Protein AF-A0AAV1LL80-F1 (afdb_monomer_lite)

Sequence (103 aa):
MIWAQIKGYAALKNTSPPFTANKMLSLLQEACDSVTSANWEIVVLRTKNLIFADWDRDIHIDALIDNQIIINIGDSTDDDEGDDDDADHEISISASDDEYVPS

Radius of gyration: 28.98 Å; chains: 1; bounding box: 56×55×66 Å

Secondary structure (DSSP, 8-state):
-HHHHHHHHHHHH--SS---HHHHHHHHHHHHHT--HHHHHHHHHHHHHHHHHHHHHHHHHHHHHHHS-----------------------------------

Structure (mmCIF, N/CA/C/O backbone):
data_AF-A0AAV1LL80-F1
#
_entry.id   AF-A0AAV1LL80-F1
#
loop_
_atom_site.group_PDB
_atom_site.id
_atom_site.type_symbol
_atom_site.label_atom_id
_atom_site.label_alt_id
_atom_site.label_comp_id
_atom_site.label_asym_id
_atom_site.label_entity_id
_atom_site.label_seq_id
_atom_site.pdbx_PDB_ins_code
_atom_site.Cartn_x
_atom_site.Cartn_y
_atom_site.Cartn_z
_atom_site.occupancy
_atom_site.B_iso_or_equiv
_atom_site.auth_seq_id
_atom_site.auth_comp_id
_atom_site.auth_asym_id
_atom_site.auth_atom_id
_atom_site.pdbx_PDB_model_num
ATOM 1 N N . MET A 1 1 ? 0.458 2.048 -0.103 1.00 88.56 1 MET A N 1
ATOM 2 C CA . MET A 1 1 ? 1.115 1.895 1.212 1.00 88.56 1 MET A CA 1
ATOM 3 C C . MET A 1 1 ? 0.075 1.524 2.247 1.00 88.56 1 MET A C 1
ATOM 5 O O . MET A 1 1 ? -0.994 2.125 2.231 1.00 88.56 1 MET A O 1
ATOM 9 N N . ILE A 1 2 ? 0.379 0.574 3.131 1.00 95.31 2 ILE A N 1
ATOM 10 C CA . ILE A 1 2 ? -0.557 0.111 4.170 1.00 95.31 2 ILE A CA 1
ATOM 11 C C . ILE A 1 2 ? -0.908 1.230 5.154 1.00 95.31 2 ILE A C 1
ATOM 13 O O . ILE A 1 2 ? -2.078 1.455 5.440 1.00 95.31 2 ILE A O 1
ATOM 17 N N . TRP A 1 3 ? 0.074 2.035 5.566 1.00 94.50 3 TRP A N 1
ATOM 18 C CA . TRP A 1 3 ? -0.172 3.160 6.472 1.00 94.50 3 TRP A CA 1
ATOM 19 C C . TRP A 1 3 ? -1.172 4.192 5.924 1.00 94.50 3 TRP A C 1
ATOM 21 O O . TRP A 1 3 ? -1.958 4.764 6.672 1.00 94.50 3 TRP A O 1
ATOM 31 N N . ALA A 1 4 ? -1.190 4.416 4.606 1.00 93.75 4 ALA A N 1
ATOM 32 C CA . ALA A 1 4 ? -2.174 5.302 3.986 1.00 93.75 4 ALA A CA 1
ATOM 33 C C . ALA A 1 4 ? -3.600 4.732 4.079 1.00 93.75 4 ALA A C 1
ATOM 35 O O . ALA A 1 4 ? -4.540 5.489 4.300 1.00 93.75 4 ALA A O 1
ATOM 36 N N . GLN A 1 5 ? -3.752 3.408 3.961 1.00 94.06 5 GLN A N 1
ATOM 37 C CA . GLN A 1 5 ? -5.040 2.728 4.120 1.00 94.06 5 GLN A CA 1
ATOM 38 C C . GLN A 1 5 ? -5.527 2.8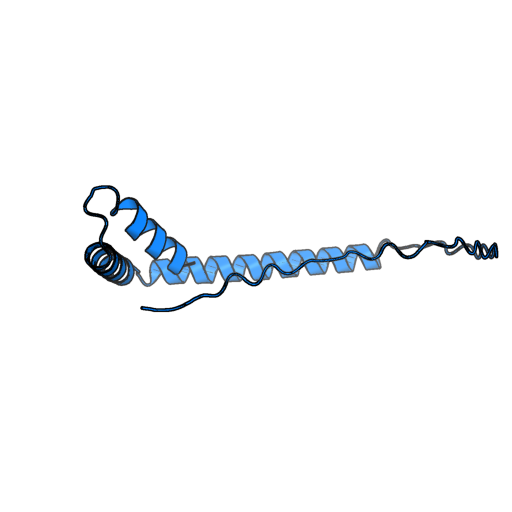23 5.571 1.00 94.06 5 GLN A C 1
ATOM 40 O O . GLN A 1 5 ? -6.665 3.223 5.801 1.00 94.06 5 GLN A O 1
ATOM 45 N N . ILE A 1 6 ? -4.639 2.561 6.536 1.00 95.88 6 ILE A N 1
ATOM 46 C CA . ILE A 1 6 ? -4.927 2.658 7.976 1.00 95.88 6 ILE A CA 1
ATOM 47 C C . ILE A 1 6 ? -5.392 4.072 8.348 1.00 95.88 6 ILE A C 1
ATOM 49 O O . ILE A 1 6 ? -6.451 4.250 8.950 1.00 95.88 6 ILE A O 1
ATOM 53 N N . LYS A 1 7 ? -4.643 5.099 7.928 1.00 94.31 7 LYS A N 1
ATOM 54 C CA . LYS A 1 7 ? -5.023 6.498 8.173 1.00 94.31 7 LYS A CA 1
ATOM 55 C C . LYS A 1 7 ? -6.340 6.870 7.496 1.00 94.31 7 LYS A C 1
ATOM 57 O O . LYS A 1 7 ? -7.151 7.561 8.104 1.00 94.31 7 LYS A O 1
ATOM 62 N N . GLY A 1 8 ? -6.557 6.416 6.260 1.00 94.56 8 GLY A N 1
ATOM 63 C CA . GLY A 1 8 ? -7.799 6.659 5.526 1.00 94.56 8 GLY A CA 1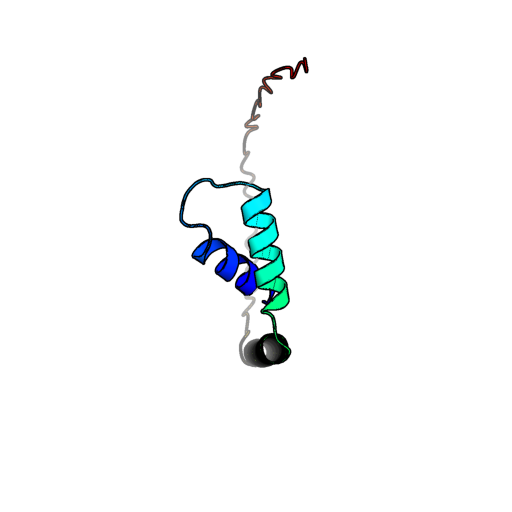
ATOM 64 C C . GLY A 1 8 ? -9.016 6.063 6.235 1.00 94.56 8 GLY A C 1
ATOM 65 O O . GLY A 1 8 ? -10.021 6.749 6.403 1.00 94.56 8 GLY A O 1
ATOM 66 N N . TYR A 1 9 ? -8.901 4.828 6.727 1.00 95.00 9 TYR A N 1
ATOM 67 C CA . TYR A 1 9 ? -9.945 4.176 7.518 1.00 95.00 9 TYR A CA 1
ATOM 68 C C . TYR A 1 9 ? -10.275 4.975 8.785 1.00 95.00 9 TYR A C 1
ATOM 70 O O . TYR A 1 9 ? -11.442 5.285 9.036 1.00 95.00 9 TYR A O 1
ATOM 78 N N . ALA A 1 10 ? -9.253 5.353 9.559 1.00 94.12 10 ALA A N 1
ATOM 79 C CA . ALA A 1 10 ? -9.452 6.101 10.796 1.00 94.12 10 ALA A CA 1
ATOM 80 C C . ALA A 1 10 ? -10.077 7.484 10.534 1.00 94.12 10 ALA A C 1
ATOM 82 O O . ALA A 1 10 ? -11.002 7.883 11.239 1.00 94.12 10 ALA A O 1
ATOM 83 N N . ALA A 1 11 ? -9.641 8.185 9.482 1.00 92.38 11 ALA A N 1
ATOM 84 C CA . ALA A 1 11 ? -10.193 9.482 9.094 1.00 92.38 11 ALA A CA 1
ATOM 85 C C . ALA A 1 11 ? -11.674 9.395 8.684 1.00 92.38 11 ALA A C 1
ATOM 87 O O . ALA A 1 11 ? -12.475 10.221 9.114 1.00 92.38 11 ALA A O 1
ATOM 88 N N . LEU A 1 12 ? -12.057 8.370 7.913 1.00 93.38 12 LEU A N 1
ATOM 89 C CA . LEU A 1 12 ? -13.446 8.164 7.480 1.00 93.38 12 LEU A CA 1
ATOM 90 C C . LEU A 1 12 ? -14.402 7.870 8.641 1.00 93.38 12 LEU A C 1
ATOM 92 O O . LEU A 1 12 ? -15.591 8.173 8.552 1.00 93.38 12 LEU A O 1
ATOM 96 N N . LYS A 1 13 ? -13.898 7.275 9.724 1.00 93.06 13 LYS A N 1
ATOM 97 C CA . LYS A 1 13 ? -14.702 6.912 10.899 1.00 93.06 13 LYS A CA 1
ATOM 98 C C . LYS A 1 13 ? -14.640 7.936 12.028 1.00 93.06 13 LYS A C 1
ATOM 100 O O . LYS A 1 13 ? -15.518 7.957 12.891 1.00 93.06 13 LYS A O 1
ATOM 105 N N . ASN A 1 14 ? -13.648 8.818 12.020 1.00 90.62 14 ASN A N 1
ATOM 106 C CA . ASN A 1 14 ? -13.514 9.888 12.999 1.00 90.62 14 ASN A CA 1
ATOM 107 C C . ASN A 1 14 ? -14.172 11.195 12.519 1.00 90.62 14 ASN A C 1
ATOM 109 O O . ASN A 1 14 ? -13.515 12.227 12.440 1.00 90.62 14 ASN A O 1
ATOM 113 N N . THR A 1 15 ? -15.465 11.156 12.185 1.00 92.31 15 THR A N 1
ATOM 114 C CA . THR A 1 15 ? -16.197 12.299 11.595 1.00 92.31 15 THR A CA 1
ATOM 115 C C . THR A 1 15 ? -17.089 13.049 12.581 1.00 92.31 15 THR A C 1
ATOM 117 O O . THR A 1 15 ? -17.514 14.165 12.295 1.00 92.31 15 THR A O 1
ATOM 120 N N . SER A 1 16 ? -17.358 12.469 13.753 1.00 87.38 16 SER A N 1
ATOM 121 C CA . SER A 1 16 ? -18.230 13.059 14.771 1.00 87.38 16 SER A CA 1
ATOM 122 C C . SER A 1 16 ? -17.520 13.276 16.111 1.00 87.38 16 SER A C 1
ATOM 124 O O . SER A 1 16 ? -16.705 12.437 16.522 1.00 87.38 16 SER A O 1
ATOM 126 N N . PRO A 1 17 ? -17.839 14.371 16.826 1.00 88.62 17 PRO A N 1
ATOM 127 C CA . PRO A 1 17 ? -17.338 14.593 18.172 1.00 88.62 17 PRO A CA 1
ATOM 128 C C . PRO A 1 17 ? -17.877 13.534 19.158 1.00 88.62 17 PRO A C 1
ATOM 130 O O . PRO A 1 17 ? -18.939 12.953 18.926 1.00 88.62 17 PRO A O 1
ATOM 133 N N . PRO A 1 18 ? -17.163 13.283 20.269 1.00 87.31 18 PRO A N 1
ATOM 134 C CA . PRO A 1 18 ? -15.920 13.945 20.652 1.00 87.31 18 PRO A CA 1
ATOM 135 C C . PRO A 1 18 ? -14.712 13.379 19.889 1.00 87.31 18 PRO A C 1
ATOM 137 O O . PRO A 1 18 ? -14.544 12.164 19.761 1.00 87.31 18 PRO A O 1
ATOM 140 N N . PHE A 1 19 ? -13.855 14.273 19.395 1.00 91.62 19 PHE A N 1
ATOM 141 C CA . PHE A 1 19 ? -12.574 13.907 18.795 1.00 91.62 19 PHE A CA 1
ATOM 142 C C . PHE A 1 19 ? -11.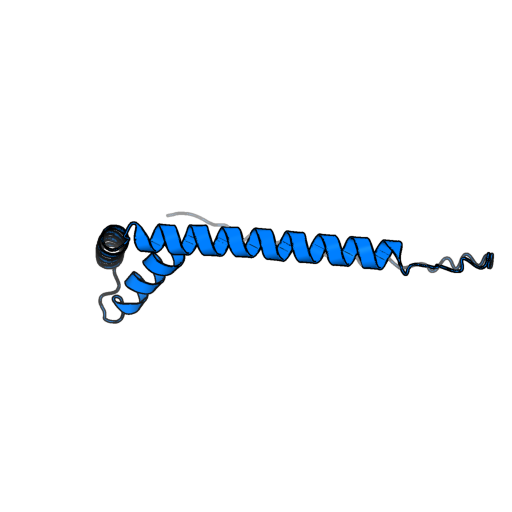552 13.749 19.918 1.00 91.62 19 PHE A C 1
ATOM 144 O O . PHE A 1 19 ? -11.096 14.733 20.493 1.00 91.62 19 PHE A O 1
ATOM 151 N N . THR A 1 20 ? -11.236 12.508 20.276 1.00 94.31 20 THR A N 1
ATOM 152 C CA . THR A 1 20 ? -10.323 12.206 21.385 1.00 94.31 20 THR A CA 1
ATOM 153 C C . THR A 1 20 ? -9.208 11.278 20.935 1.00 94.31 20 THR A C 1
ATOM 155 O O . THR A 1 20 ? -9.381 10.474 20.016 1.00 94.31 20 THR A O 1
ATOM 158 N N . ALA A 1 21 ? -8.065 11.359 21.621 1.00 94.06 21 ALA A N 1
ATOM 159 C CA . ALA A 1 21 ? -6.942 10.457 21.386 1.00 94.06 21 ALA A CA 1
ATOM 160 C C . ALA A 1 21 ? -7.339 8.988 21.609 1.00 94.06 21 ALA A C 1
ATOM 162 O O . ALA A 1 21 ? -6.977 8.136 20.807 1.00 94.06 21 ALA A O 1
ATOM 163 N N . ASN A 1 22 ? -8.156 8.704 22.629 1.00 94.69 22 ASN A N 1
ATOM 164 C CA . ASN A 1 22 ? -8.639 7.349 22.910 1.00 94.69 22 ASN A CA 1
ATOM 165 C C . ASN A 1 22 ? -9.501 6.796 21.767 1.00 94.69 22 ASN A C 1
ATOM 167 O O . ASN A 1 22 ? -9.289 5.669 21.334 1.00 94.69 22 ASN A O 1
ATOM 171 N N . LYS A 1 23 ? -10.426 7.604 21.225 1.00 93.62 23 LYS A N 1
ATOM 172 C CA . LYS A 1 23 ? -11.239 7.213 20.063 1.00 93.62 23 LYS A CA 1
ATOM 173 C C . LYS A 1 23 ? -10.362 6.957 18.837 1.00 93.62 23 LYS A C 1
ATOM 175 O O . LYS A 1 23 ? -10.550 5.958 18.151 1.00 93.62 23 LYS A O 1
ATOM 180 N N . MET A 1 24 ? -9.395 7.838 18.576 1.00 95.69 24 MET A N 1
ATOM 181 C CA . MET A 1 24 ? -8.454 7.663 17.469 1.00 95.69 24 MET A CA 1
ATOM 182 C C . MET A 1 24 ? -7.611 6.393 17.639 1.00 95.69 24 MET A C 1
ATOM 184 O O . MET A 1 24 ? -7.438 5.652 16.678 1.00 95.69 24 MET A O 1
ATOM 188 N N . LEU A 1 25 ? -7.133 6.105 18.852 1.00 95.81 25 LEU A N 1
ATOM 189 C CA . LEU A 1 25 ? -6.366 4.897 19.151 1.00 95.81 25 LEU A CA 1
ATOM 190 C C . LEU A 1 25 ? -7.175 3.629 18.855 1.00 95.81 25 LEU A C 1
ATOM 192 O O . LEU A 1 25 ? -6.664 2.742 18.175 1.00 95.81 25 LEU A O 1
ATOM 196 N N . SER A 1 26 ? -8.434 3.562 19.296 1.00 95.69 26 SER A N 1
ATOM 197 C CA . SER A 1 26 ? -9.312 2.426 18.990 1.00 95.69 26 SER A CA 1
ATOM 198 C C . SER A 1 26 ? -9.552 2.279 17.485 1.00 95.69 26 SER A C 1
ATOM 200 O O . SER A 1 26 ? -9.444 1.180 16.953 1.00 95.69 26 SER A O 1
ATOM 202 N N . LEU A 1 27 ? -9.794 3.384 16.770 1.00 96.19 27 LEU A N 1
ATOM 203 C CA . LEU A 1 27 ? -9.975 3.354 15.315 1.00 96.19 27 LEU A CA 1
ATOM 204 C C . LEU A 1 27 ? -8.714 2.903 14.570 1.00 96.19 27 LEU A C 1
ATOM 206 O O . LEU A 1 27 ? -8.820 2.225 13.552 1.00 96.19 27 LEU A O 1
ATOM 210 N N . LEU A 1 28 ? -7.528 3.272 15.059 1.00 96.19 28 LEU A N 1
ATOM 211 C CA . LEU A 1 28 ? -6.258 2.817 14.497 1.00 96.19 28 LEU A CA 1
ATOM 212 C C . LEU A 1 28 ? -6.013 1.331 14.775 1.00 96.19 28 LEU A C 1
ATOM 214 O O . LEU A 1 28 ? -5.527 0.641 13.885 1.00 96.19 28 LEU A O 1
ATOM 218 N N . GLN A 1 29 ? -6.373 0.831 15.960 1.00 96.69 29 GLN A N 1
ATOM 219 C CA . GLN A 1 29 ? -6.320 -0.603 16.266 1.00 96.69 29 GLN A CA 1
ATOM 220 C C . GLN A 1 29 ? -7.239 -1.396 15.329 1.00 96.69 29 GLN A C 1
ATOM 222 O O . GLN A 1 29 ? -6.765 -2.290 14.635 1.00 96.69 29 GLN A O 1
ATOM 227 N N . GLU A 1 30 ? -8.503 -0.984 15.193 1.00 96.75 30 GLU A N 1
ATOM 228 C CA . GLU A 1 30 ? -9.437 -1.596 14.238 1.00 96.75 30 GLU A CA 1
ATOM 229 C C . GLU A 1 30 ? -8.916 -1.548 12.796 1.00 96.75 30 GLU A C 1
ATOM 231 O O . GLU A 1 30 ? -9.049 -2.509 12.037 1.00 96.75 30 GLU A O 1
ATOM 236 N N . ALA A 1 31 ? -8.327 -0.417 12.399 1.00 96.12 31 ALA A N 1
ATOM 237 C CA . ALA A 1 31 ? -7.763 -0.255 11.070 1.00 96.12 31 ALA A CA 1
ATOM 238 C C . ALA A 1 31 ? -6.612 -1.237 10.829 1.00 96.12 31 ALA A C 1
ATOM 240 O O . ALA A 1 31 ? -6.561 -1.847 9.763 1.00 96.12 31 ALA A O 1
ATOM 241 N N . CYS A 1 32 ? -5.716 -1.409 11.805 1.00 95.75 32 CYS A N 1
ATOM 242 C CA . CYS A 1 32 ? -4.632 -2.387 11.745 1.00 95.75 32 CYS A CA 1
ATOM 243 C C . CYS A 1 32 ? -5.169 -3.817 11.625 1.00 95.75 32 CYS A C 1
ATOM 245 O O . CYS A 1 32 ? -4.698 -4.559 10.765 1.00 95.75 32 CYS A O 1
ATOM 247 N N . ASP A 1 33 ? -6.188 -4.170 12.410 1.00 96.19 33 ASP A N 1
ATOM 248 C CA . ASP A 1 33 ? -6.803 -5.503 12.390 1.00 96.19 33 ASP A CA 1
ATOM 249 C C . ASP A 1 33 ? -7.529 -5.795 11.067 1.00 96.19 33 ASP A C 1
ATOM 251 O O . ASP A 1 33 ? -7.641 -6.945 10.644 1.00 96.19 33 ASP A O 1
ATOM 255 N N . SER A 1 34 ? -7.996 -4.752 10.373 1.00 94.12 34 SER A N 1
ATOM 256 C CA . SER A 1 34 ? -8.634 -4.878 9.057 1.00 94.12 34 SER A CA 1
ATOM 257 C C . SER A 1 34 ? -7.652 -5.119 7.900 1.00 94.12 34 SER A C 1
ATOM 259 O O . SER A 1 34 ? -8.082 -5.445 6.790 1.00 94.12 34 SER A O 1
ATOM 261 N N . VAL A 1 35 ? -6.341 -4.950 8.120 1.00 95.38 35 VAL A N 1
ATOM 262 C CA . VAL A 1 35 ? -5.333 -5.156 7.074 1.00 95.38 35 VAL A CA 1
ATOM 263 C C . VAL A 1 35 ? -5.144 -6.647 6.822 1.00 95.38 35 VAL A C 1
ATOM 265 O O . VAL A 1 35 ? -4.699 -7.399 7.684 1.00 95.38 35 VAL A O 1
ATOM 268 N N . THR A 1 36 ? -5.412 -7.069 5.589 1.00 96.12 36 THR A N 1
ATOM 269 C CA . THR A 1 36 ? -5.282 -8.469 5.168 1.00 96.12 36 THR A CA 1
ATOM 270 C C . THR A 1 36 ? -3.995 -8.723 4.382 1.00 96.12 36 THR A C 1
ATOM 272 O O . THR A 1 36 ? -3.333 -7.798 3.905 1.00 96.12 36 THR A O 1
ATOM 275 N N . SER A 1 37 ? -3.659 -9.999 4.174 1.00 95.94 37 SER A N 1
ATOM 276 C CA . SER A 1 37 ? -2.566 -10.407 3.279 1.00 95.94 37 SER A CA 1
ATOM 277 C C . SER A 1 37 ? -2.745 -9.885 1.848 1.00 95.94 37 SER A C 1
ATOM 279 O O . SER A 1 37 ? -1.766 -9.482 1.224 1.00 95.94 37 SER A O 1
ATOM 281 N N . ALA A 1 38 ? -3.982 -9.796 1.351 1.00 95.69 38 ALA A N 1
ATOM 282 C CA . ALA A 1 38 ? -4.275 -9.254 0.025 1.00 95.69 38 ALA A CA 1
ATOM 283 C C . ALA A 1 38 ? -3.901 -7.765 -0.088 1.00 95.69 38 ALA A C 1
ATOM 285 O O . ALA A 1 38 ? -3.388 -7.322 -1.116 1.00 95.69 38 ALA A O 1
ATOM 286 N N . ASN A 1 39 ? -4.085 -6.978 0.982 1.00 94.50 39 ASN A N 1
ATOM 287 C CA . ASN A 1 39 ? -3.641 -5.581 1.001 1.00 94.50 39 ASN A CA 1
ATOM 288 C C . ASN A 1 39 ? -2.119 -5.482 0.835 1.00 94.50 39 ASN A C 1
ATOM 290 O O . ASN A 1 39 ? -1.633 -4.608 0.112 1.00 94.50 39 ASN A O 1
ATOM 294 N N . TRP A 1 40 ? -1.372 -6.383 1.479 1.00 95.12 40 TRP A N 1
ATOM 295 C CA . TRP A 1 40 ? 0.083 -6.457 1.351 1.00 95.12 40 TRP A CA 1
ATOM 296 C C . TRP A 1 40 ? 0.517 -6.886 -0.044 1.00 95.12 40 TRP A C 1
ATOM 298 O O . TRP A 1 40 ? 1.408 -6.258 -0.614 1.00 95.12 40 TRP A O 1
ATOM 308 N N . GLU A 1 41 ? -0.141 -7.888 -0.622 1.00 96.50 41 GLU A N 1
ATOM 309 C CA . GLU A 1 41 ? 0.139 -8.353 -1.980 1.00 96.50 41 GLU A CA 1
ATOM 310 C C . GLU A 1 41 ? -0.022 -7.226 -3.006 1.00 96.50 41 GLU A C 1
ATOM 312 O O . GLU A 1 41 ? 0.880 -6.992 -3.811 1.00 96.50 41 GLU A O 1
ATOM 317 N N . ILE A 1 42 ? -1.105 -6.447 -2.912 1.00 95.31 42 ILE A N 1
ATOM 318 C CA . ILE A 1 42 ? -1.334 -5.280 -3.776 1.00 95.31 42 ILE A CA 1
ATOM 319 C C . ILE A 1 42 ? -0.202 -4.257 -3.630 1.00 95.31 42 ILE A C 1
ATOM 321 O O . ILE A 1 42 ? 0.268 -3.702 -4.626 1.00 95.31 42 ILE A O 1
ATOM 325 N N . VAL A 1 43 ? 0.241 -3.980 -2.398 1.00 95.31 43 VAL A N 1
ATOM 326 C CA . VAL A 1 43 ? 1.336 -3.028 -2.158 1.00 95.31 43 VAL A CA 1
ATOM 327 C C . VAL A 1 43 ? 2.642 -3.545 -2.755 1.00 95.31 43 VAL A C 1
ATOM 329 O O . VAL A 1 43 ? 3.315 -2.787 -3.447 1.00 95.31 43 VAL A O 1
ATOM 332 N N . VAL A 1 44 ? 2.976 -4.818 -2.545 1.00 95.75 44 VAL A N 1
ATOM 333 C CA . VAL A 1 44 ? 4.189 -5.436 -3.096 1.00 95.75 44 VAL A CA 1
ATOM 334 C C . VAL A 1 44 ? 4.160 -5.431 -4.622 1.00 95.75 44 VAL A C 1
ATOM 336 O O . VAL A 1 44 ? 5.141 -5.030 -5.246 1.00 95.75 44 VAL A O 1
ATOM 339 N N . LEU A 1 45 ? 3.040 -5.826 -5.230 1.00 96.25 45 LEU A N 1
ATOM 340 C CA . LEU A 1 45 ? 2.878 -5.832 -6.681 1.00 96.25 45 LEU A CA 1
ATOM 341 C C . LEU A 1 45 ? 3.032 -4.425 -7.263 1.00 96.25 45 LEU A C 1
ATOM 343 O O . LEU A 1 45 ? 3.771 -4.228 -8.225 1.00 96.25 45 LEU A O 1
ATOM 347 N N . ARG A 1 46 ? 2.395 -3.425 -6.643 1.00 95.50 46 ARG A N 1
ATOM 348 C CA . ARG A 1 46 ? 2.530 -2.029 -7.066 1.00 95.50 46 ARG A CA 1
ATOM 349 C C . ARG A 1 46 ? 3.976 -1.545 -6.976 1.00 95.50 46 ARG A C 1
ATOM 351 O O . ARG A 1 46 ? 4.429 -0.866 -7.891 1.00 95.50 46 ARG A O 1
ATOM 358 N N . THR A 1 47 ? 4.689 -1.890 -5.907 1.00 95.69 47 THR A N 1
ATOM 359 C CA . THR A 1 47 ? 6.102 -1.523 -5.750 1.00 95.69 47 THR A CA 1
ATOM 360 C C . THR A 1 47 ? 6.969 -2.175 -6.824 1.00 95.69 47 THR A C 1
ATOM 362 O O . THR A 1 47 ? 7.784 -1.489 -7.429 1.00 95.69 47 THR A O 1
ATOM 365 N N . LYS A 1 48 ? 6.763 -3.464 -7.124 1.00 96.50 48 LYS A N 1
ATOM 366 C CA . LYS A 1 48 ? 7.477 -4.150 -8.215 1.00 96.50 48 LYS A CA 1
ATOM 367 C C . LYS A 1 48 ? 7.253 -3.460 -9.556 1.00 96.50 48 LYS A C 1
ATOM 369 O O . LYS A 1 48 ? 8.212 -3.175 -10.258 1.00 96.50 48 LYS A O 1
ATOM 374 N N . ASN A 1 49 ? 6.000 -3.146 -9.877 1.00 96.44 49 ASN A N 1
ATOM 375 C CA . ASN A 1 49 ? 5.665 -2.468 -11.127 1.00 96.44 49 ASN A CA 1
ATOM 376 C C . ASN A 1 49 ? 6.308 -1.081 -11.215 1.00 96.44 49 ASN A C 1
ATOM 378 O O . ASN A 1 49 ? 6.737 -0.689 -12.292 1.00 96.44 49 ASN A O 1
ATOM 382 N N . LEU A 1 50 ? 6.398 -0.357 -10.094 1.00 96.44 50 LEU A N 1
ATOM 383 C CA . LEU A 1 50 ? 7.083 0.931 -10.053 1.00 96.44 50 LEU A CA 1
ATOM 384 C C . LEU A 1 50 ? 8.580 0.778 -10.347 1.00 96.44 50 LEU A C 1
ATOM 386 O O . LEU A 1 50 ? 9.096 1.536 -11.153 1.00 96.44 50 LEU A O 1
ATOM 390 N N . ILE A 1 51 ? 9.241 -0.217 -9.746 1.00 95.75 51 ILE A N 1
ATOM 391 C CA . ILE A 1 51 ? 10.662 -0.506 -9.996 1.00 95.75 51 ILE A CA 1
ATOM 392 C C . ILE A 1 51 ? 10.890 -0.858 -11.468 1.00 95.75 51 ILE A C 1
ATOM 394 O O . ILE A 1 51 ? 11.786 -0.310 -12.095 1.00 95.75 51 ILE A O 1
ATOM 398 N N . PHE A 1 52 ? 10.060 -1.732 -12.044 1.00 96.50 52 PHE A N 1
ATOM 399 C CA . PHE A 1 52 ? 10.190 -2.099 -13.455 1.00 96.50 52 PHE A CA 1
ATOM 400 C C . PHE A 1 52 ? 9.963 -0.915 -14.395 1.00 96.50 52 PHE A C 1
ATOM 402 O O . PHE A 1 52 ? 10.699 -0.765 -15.363 1.00 96.50 52 PHE A O 1
ATOM 409 N N . ALA A 1 53 ? 8.972 -0.069 -14.108 1.00 95.56 53 ALA A N 1
ATOM 410 C CA . ALA A 1 53 ? 8.730 1.140 -14.887 1.00 95.56 53 ALA A CA 1
ATOM 411 C C . ALA A 1 53 ? 9.880 2.150 -14.770 1.00 95.56 53 ALA A C 1
ATOM 413 O O . ALA A 1 53 ? 10.092 2.946 -15.681 1.00 95.56 53 ALA A O 1
ATOM 414 N N . ASP A 1 54 ? 10.599 2.148 -13.649 1.00 95.00 54 ASP A N 1
ATOM 415 C CA . ASP A 1 54 ? 11.773 2.992 -13.464 1.00 95.00 54 ASP A CA 1
ATOM 416 C C . ASP A 1 54 ? 12.964 2.475 -14.268 1.00 95.00 54 ASP A C 1
ATOM 418 O O . ASP A 1 54 ? 13.533 3.227 -15.049 1.00 95.00 54 ASP A O 1
ATOM 422 N N . TRP A 1 55 ? 13.245 1.172 -14.199 1.00 94.25 55 TRP A N 1
ATOM 423 C CA . TRP A 1 55 ? 14.279 0.552 -15.030 1.00 94.25 55 TRP A CA 1
ATOM 424 C C . TRP A 1 55 ? 14.029 0.713 -16.523 1.00 94.25 55 TRP A C 1
ATOM 426 O O . TRP A 1 55 ? 14.965 0.965 -17.273 1.00 94.25 55 TRP A O 1
ATOM 436 N N . ASP A 1 56 ? 12.780 0.578 -16.969 1.00 93.56 56 ASP A N 1
ATOM 437 C CA . ASP A 1 56 ? 12.448 0.801 -18.374 1.00 93.56 56 ASP A CA 1
ATOM 438 C C . ASP A 1 56 ? 12.774 2.244 -18.782 1.00 93.56 56 ASP A C 1
ATOM 440 O O . ASP A 1 56 ? 13.416 2.475 -19.802 1.00 93.56 56 ASP A O 1
ATOM 444 N N . ARG A 1 57 ? 12.421 3.223 -17.944 1.00 92.75 57 ARG A N 1
A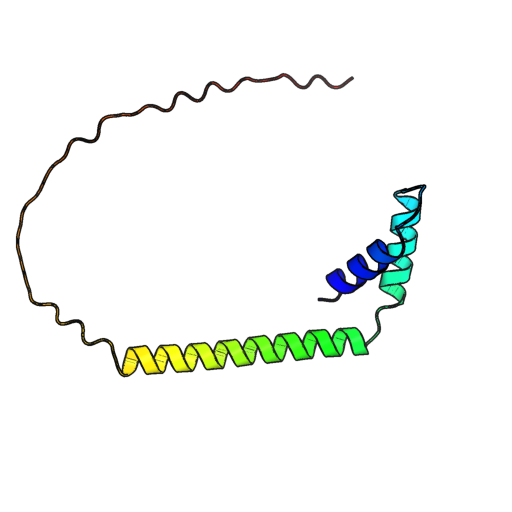TOM 445 C CA . ARG A 1 57 ? 12.756 4.633 -18.176 1.00 92.75 57 ARG A CA 1
ATOM 446 C C . ARG A 1 57 ? 14.266 4.861 -18.255 1.00 92.75 57 ARG A C 1
ATOM 448 O O . ARG A 1 57 ? 14.698 5.577 -19.153 1.00 92.75 57 ARG A O 1
ATOM 455 N N . ASP A 1 58 ? 15.040 4.252 -17.360 1.00 91.75 58 ASP A N 1
ATOM 456 C CA . ASP A 1 58 ? 16.501 4.378 -17.341 1.00 91.75 58 ASP A CA 1
ATOM 457 C C . ASP A 1 58 ? 17.118 3.848 -18.641 1.00 91.75 58 ASP A C 1
ATOM 459 O O . ASP A 1 58 ? 17.892 4.550 -19.283 1.00 91.75 58 ASP A O 1
ATOM 463 N N . ILE A 1 59 ? 16.676 2.677 -19.113 1.00 89.94 59 ILE A N 1
ATOM 464 C CA . ILE A 1 59 ? 17.123 2.110 -20.397 1.00 89.94 59 ILE A CA 1
ATOM 465 C C . ILE A 1 59 ? 16.826 3.067 -21.561 1.00 89.94 59 ILE A C 1
ATOM 467 O O . ILE A 1 59 ? 17.644 3.227 -22.468 1.00 89.94 59 ILE A O 1
ATOM 471 N N . HIS A 1 60 ? 15.654 3.709 -21.561 1.00 85.94 60 HIS A N 1
ATOM 472 C CA . HIS A 1 60 ? 15.299 4.675 -22.603 1.00 85.94 60 HIS A CA 1
ATOM 473 C C . HIS A 1 60 ? 16.155 5.947 -22.538 1.00 85.94 60 HIS A C 1
ATOM 475 O O . HIS A 1 60 ? 16.459 6.522 -23.584 1.00 85.94 60 HIS A O 1
ATOM 481 N N . ILE A 1 61 ? 16.540 6.391 -21.338 1.00 85.50 61 ILE A N 1
ATOM 482 C CA . ILE A 1 61 ? 17.447 7.530 -21.150 1.00 85.50 61 ILE A CA 1
ATOM 483 C C . ILE A 1 61 ? 18.845 7.178 -21.662 1.00 85.50 61 ILE A C 1
ATOM 485 O O . ILE A 1 61 ? 19.399 7.955 -22.438 1.00 85.50 61 ILE A O 1
ATOM 489 N N . ASP A 1 62 ? 19.373 6.006 -21.309 1.00 85.31 62 ASP A N 1
ATOM 490 C CA . ASP A 1 62 ? 20.676 5.534 -21.791 1.00 85.31 62 ASP A CA 1
ATOM 491 C C . ASP A 1 62 ? 20.694 5.472 -23.326 1.00 85.31 62 ASP A C 1
ATOM 493 O O . ASP A 1 62 ? 21.569 6.047 -23.972 1.00 85.31 62 ASP A O 1
ATOM 497 N N . ALA A 1 63 ? 19.654 4.889 -23.931 1.00 79.44 63 ALA A N 1
ATOM 498 C CA . ALA A 1 63 ? 19.521 4.826 -25.385 1.00 79.44 63 ALA A CA 1
ATOM 499 C C . ALA A 1 63 ? 19.404 6.212 -26.0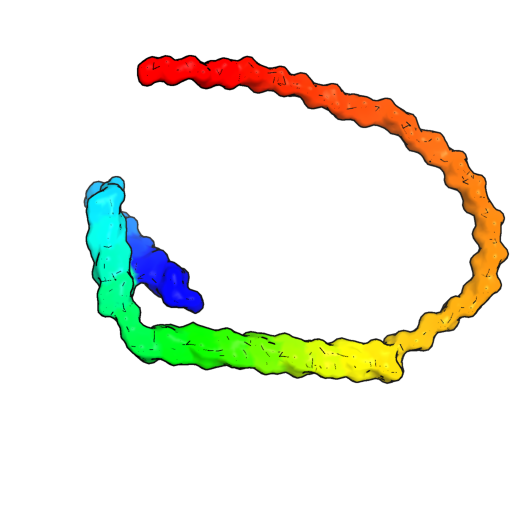48 1.00 79.44 63 ALA A C 1
ATOM 501 O O . ALA A 1 63 ? 19.850 6.390 -27.183 1.00 79.44 63 ALA A O 1
ATOM 502 N N . LEU A 1 64 ? 18.793 7.197 -25.380 1.00 78.94 64 LEU A N 1
ATOM 503 C CA . LEU A 1 64 ? 18.713 8.572 -25.878 1.00 78.94 64 LEU A CA 1
ATOM 504 C C . LEU A 1 64 ? 20.079 9.268 -25.829 1.00 78.94 64 LEU A C 1
ATOM 506 O O . LEU A 1 64 ? 20.450 9.930 -26.798 1.00 78.94 64 LEU A O 1
ATOM 510 N N . ILE A 1 65 ? 20.818 9.111 -24.728 1.00 78.06 65 ILE A N 1
ATOM 511 C CA . ILE A 1 65 ? 22.168 9.667 -24.563 1.00 78.06 65 ILE A CA 1
ATOM 512 C C . ILE A 1 65 ? 23.108 9.071 -25.617 1.00 78.06 65 ILE A C 1
ATOM 514 O O . ILE A 1 65 ? 23.791 9.823 -26.315 1.00 78.06 65 ILE A O 1
ATOM 518 N N . ASP A 1 66 ? 23.073 7.749 -25.792 1.00 71.19 66 ASP A N 1
ATOM 519 C CA . ASP A 1 66 ? 23.923 7.034 -26.747 1.00 71.19 66 ASP A CA 1
ATOM 520 C C . ASP A 1 66 ? 23.604 7.396 -28.205 1.00 71.19 66 ASP A C 1
ATOM 522 O O . ASP A 1 66 ? 24.504 7.476 -29.045 1.00 71.19 66 ASP A O 1
ATOM 526 N N . ASN A 1 67 ? 22.331 7.659 -28.521 1.00 67.00 67 ASN A N 1
ATOM 527 C CA . ASN A 1 67 ? 21.909 7.959 -29.889 1.00 67.00 67 ASN A CA 1
ATOM 528 C C . ASN A 1 67 ? 21.891 9.459 -30.225 1.00 67.00 67 ASN A C 1
ATOM 530 O O . ASN A 1 67 ? 21.765 9.799 -31.407 1.00 67.00 67 ASN A O 1
ATOM 534 N N . GLN A 1 68 ? 21.947 10.370 -29.242 1.00 64.25 68 GLN A N 1
ATOM 535 C CA . GLN A 1 68 ? 21.661 11.780 -29.514 1.00 64.25 68 GLN A CA 1
ATOM 536 C C . GLN A 1 68 ? 22.192 12.782 -28.475 1.00 64.25 68 GLN A C 1
ATOM 538 O O . GLN A 1 68 ? 21.440 13.600 -27.956 1.00 64.25 68 GLN A O 1
ATOM 543 N N . ILE A 1 69 ? 23.509 12.830 -28.260 1.00 60.22 69 ILE A N 1
ATOM 544 C CA . ILE A 1 69 ? 24.176 14.057 -27.793 1.00 60.22 69 ILE A CA 1
ATOM 545 C C . ILE A 1 69 ? 25.433 14.304 -28.650 1.00 60.22 69 ILE A C 1
ATOM 547 O O . ILE A 1 69 ? 26.538 13.893 -28.313 1.00 60.22 69 ILE A O 1
ATOM 551 N N . ILE A 1 70 ? 25.271 14.989 -29.789 1.00 62.53 70 ILE A N 1
ATOM 552 C CA . ILE A 1 70 ? 26.388 15.617 -30.517 1.00 62.53 70 ILE A CA 1
ATOM 553 C C . ILE A 1 70 ? 26.463 17.065 -30.024 1.00 62.53 70 ILE A C 1
ATOM 555 O O . ILE A 1 70 ? 25.799 17.946 -30.569 1.00 62.53 70 ILE A O 1
ATOM 559 N N . ILE A 1 71 ? 27.236 17.322 -28.966 1.00 62.44 71 ILE A N 1
ATOM 560 C CA . ILE A 1 71 ? 27.589 18.698 -28.593 1.00 62.44 71 ILE A CA 1
ATOM 561 C C . ILE A 1 71 ? 28.692 19.121 -29.556 1.00 62.44 71 ILE A C 1
ATOM 563 O O . ILE A 1 71 ? 29.834 18.680 -29.437 1.00 62.44 71 ILE A O 1
ATOM 567 N N . ASN A 1 72 ? 28.354 19.957 -30.534 1.00 63.53 72 ASN A N 1
ATOM 568 C CA . ASN A 1 72 ? 29.367 20.651 -31.315 1.00 63.53 72 ASN A CA 1
ATOM 569 C C . ASN A 1 72 ? 30.003 21.712 -30.407 1.00 63.53 72 ASN A C 1
ATOM 571 O O . ASN A 1 72 ? 29.528 22.845 -30.352 1.00 63.53 72 ASN A O 1
ATOM 575 N N . ILE A 1 73 ? 31.034 21.325 -29.653 1.00 62.69 73 ILE A N 1
ATOM 576 C CA . ILE A 1 73 ? 31.902 22.264 -28.939 1.00 62.69 73 ILE A CA 1
ATOM 577 C C . ILE A 1 73 ? 32.760 22.930 -30.015 1.00 62.69 73 ILE A C 1
ATOM 579 O O . ILE A 1 73 ? 33.876 22.508 -30.308 1.00 62.69 73 ILE A O 1
ATOM 583 N N . GLY A 1 74 ? 32.178 23.921 -30.689 1.00 53.00 74 GLY A N 1
ATOM 584 C CA . GLY A 1 74 ? 32.969 24.912 -31.394 1.00 53.00 74 GLY A CA 1
ATOM 585 C C . GLY A 1 74 ? 33.777 25.651 -30.339 1.00 53.00 74 GLY A C 1
ATOM 586 O O . GLY A 1 74 ? 33.192 26.264 -29.450 1.00 53.00 74 GLY A O 1
ATOM 587 N N . ASP A 1 75 ? 35.094 25.517 -30.415 1.00 61.53 75 ASP A N 1
ATOM 588 C CA . ASP A 1 75 ? 36.070 26.241 -29.608 1.00 61.53 75 ASP A CA 1
ATOM 589 C C . ASP A 1 75 ? 35.915 27.745 -29.876 1.00 61.53 75 ASP A C 1
ATOM 591 O O . ASP A 1 75 ? 36.511 28.295 -30.799 1.00 61.53 75 ASP A O 1
ATOM 595 N N . SER A 1 76 ? 35.001 28.392 -29.154 1.00 59.12 76 SER A N 1
ATOM 596 C CA . SER A 1 76 ? 34.859 29.843 -29.159 1.00 59.12 76 SER A CA 1
ATOM 597 C C . SER A 1 76 ? 35.464 30.338 -27.858 1.00 59.12 76 SER A C 1
ATOM 599 O O . SER A 1 76 ? 34.771 30.545 -26.864 1.00 59.12 76 SER A O 1
ATOM 601 N N . THR A 1 77 ? 36.789 30.453 -27.871 1.00 62.03 77 THR A N 1
ATOM 602 C CA . THR A 1 77 ? 37.524 31.278 -26.921 1.00 62.03 77 THR A CA 1
ATOM 603 C C . THR A 1 77 ? 37.124 32.728 -27.197 1.00 62.03 77 THR A C 1
ATOM 605 O O . THR A 1 77 ? 37.616 33.329 -28.150 1.00 62.03 77 THR A O 1
ATOM 608 N N . ASP A 1 78 ? 36.194 33.271 -26.426 1.00 61.16 78 ASP A N 1
ATOM 609 C CA . ASP A 1 78 ? 36.103 34.720 -26.258 1.00 61.16 78 ASP A CA 1
ATOM 610 C C . ASP A 1 78 ? 36.260 34.979 -24.763 1.00 61.16 78 ASP A C 1
ATOM 612 O O . ASP A 1 78 ? 35.342 34.779 -23.966 1.00 61.16 78 ASP A O 1
ATOM 616 N N . ASP A 1 79 ? 37.504 35.298 -24.409 1.00 60.91 79 ASP A N 1
ATOM 617 C CA . ASP A 1 79 ? 37.888 35.884 -23.136 1.00 60.91 79 ASP A CA 1
ATOM 618 C C . ASP A 1 79 ? 37.187 37.243 -23.008 1.00 60.91 79 ASP 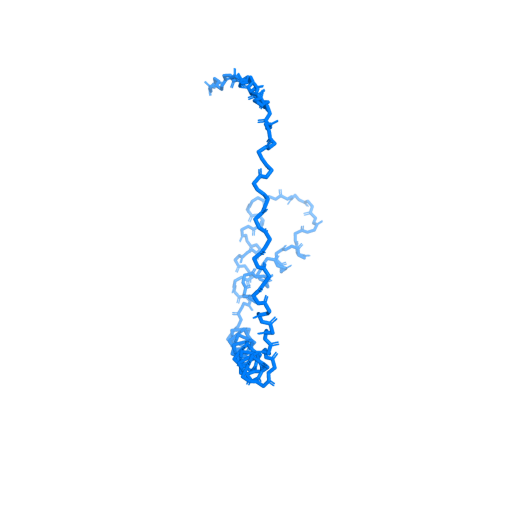A C 1
ATOM 620 O O . ASP A 1 79 ? 37.492 38.164 -23.765 1.00 60.91 79 ASP A O 1
ATOM 624 N N . ASP A 1 80 ? 36.291 37.390 -22.035 1.00 57.16 80 ASP A N 1
ATOM 625 C CA . ASP A 1 80 ? 36.036 38.698 -21.430 1.00 57.16 80 ASP A CA 1
ATOM 626 C C . ASP A 1 80 ? 35.671 38.492 -19.955 1.00 57.16 80 ASP A C 1
ATOM 628 O O . ASP A 1 80 ? 34.554 38.113 -19.593 1.00 57.16 80 ASP A O 1
ATOM 632 N N . GLU A 1 81 ? 36.679 38.658 -19.099 1.00 61.28 81 GLU A N 1
ATOM 633 C CA . GLU A 1 81 ? 36.528 38.725 -17.649 1.00 61.28 81 GLU A CA 1
ATOM 634 C C . GLU A 1 81 ? 35.813 40.037 -17.294 1.00 61.28 81 GLU A C 1
ATOM 636 O O . GLU A 1 81 ? 36.434 41.077 -17.079 1.00 61.28 81 GLU A O 1
ATOM 641 N N . GLY A 1 82 ? 34.482 39.988 -17.258 1.00 55.22 82 GLY A N 1
ATOM 642 C CA . GLY A 1 82 ? 33.650 41.025 -16.656 1.00 55.22 82 GLY A CA 1
ATOM 643 C C . GLY A 1 82 ? 33.581 40.837 -15.143 1.00 55.22 82 GLY A C 1
ATOM 644 O O . GLY A 1 82 ? 32.699 40.137 -14.650 1.00 55.22 82 GLY A O 1
ATOM 645 N N . ASP A 1 83 ? 34.535 41.435 -14.432 1.00 58.91 83 ASP A N 1
ATOM 646 C CA . ASP A 1 83 ? 34.479 41.690 -12.990 1.00 58.91 83 ASP A CA 1
ATOM 647 C C . ASP A 1 83 ? 33.334 42.680 -12.722 1.00 58.91 83 ASP A C 1
ATOM 649 O O . ASP A 1 83 ? 33.442 43.860 -13.059 1.00 58.91 83 ASP A O 1
ATOM 653 N N . ASP A 1 84 ? 32.209 42.185 -12.206 1.00 60.81 84 ASP A N 1
ATOM 654 C CA . ASP A 1 84 ? 31.092 43.021 -11.762 1.00 60.81 84 ASP A CA 1
ATOM 655 C C . ASP A 1 84 ? 30.942 42.838 -10.246 1.00 60.81 84 ASP A C 1
ATOM 657 O O . ASP A 1 84 ? 30.481 41.805 -9.750 1.00 60.81 84 ASP A O 1
ATOM 661 N N . ASP A 1 85 ? 31.434 43.855 -9.536 1.00 59.62 85 ASP A N 1
ATOM 662 C CA . ASP A 1 85 ? 31.333 44.094 -8.099 1.00 59.62 85 ASP A CA 1
ATOM 663 C C . ASP A 1 85 ? 29.875 43.960 -7.623 1.00 59.62 85 ASP A C 1
ATOM 665 O O . ASP A 1 85 ? 29.084 44.900 -7.755 1.00 59.62 85 ASP A O 1
ATOM 669 N N . ASP A 1 86 ? 29.511 42.827 -7.012 1.00 57.84 86 ASP A N 1
ATOM 670 C CA . ASP A 1 86 ? 28.234 42.716 -6.302 1.00 57.84 86 ASP A CA 1
ATOM 671 C C . ASP A 1 86 ? 28.444 42.944 -4.803 1.00 57.84 86 ASP A C 1
ATOM 673 O O . ASP A 1 86 ? 29.027 42.137 -4.068 1.00 57.84 86 ASP A O 1
ATOM 677 N N . ALA A 1 87 ? 28.000 44.129 -4.400 1.00 62.09 87 ALA A N 1
ATOM 678 C CA . ALA A 1 87 ? 28.103 44.687 -3.074 1.00 62.09 87 ALA A CA 1
ATOM 679 C C . ALA A 1 87 ? 27.422 43.810 -2.009 1.00 62.09 87 ALA A C 1
ATOM 681 O O . ALA A 1 87 ? 26.325 43.269 -2.155 1.00 62.09 87 ALA A O 1
ATOM 682 N N . ASP A 1 88 ? 28.107 43.757 -0.880 1.00 58.03 88 ASP A N 1
ATOM 683 C CA . ASP A 1 88 ? 27.718 43.305 0.442 1.00 58.03 88 ASP A CA 1
ATOM 684 C C . ASP A 1 88 ? 26.327 43.787 0.892 1.00 58.03 88 ASP A C 1
ATOM 686 O O . ASP A 1 88 ? 26.167 44.804 1.565 1.00 58.03 88 ASP A O 1
ATOM 690 N N . HIS A 1 89 ? 25.294 42.989 0.620 1.00 53.25 89 HIS A N 1
ATOM 691 C CA . HIS A 1 89 ? 24.013 43.135 1.304 1.00 53.25 89 HIS A CA 1
ATOM 692 C C . HIS A 1 89 ? 23.989 42.259 2.567 1.00 53.25 89 HIS A C 1
ATOM 694 O O . HIS A 1 89 ? 23.538 41.111 2.553 1.00 53.25 89 HIS A O 1
ATOM 700 N N . GLU A 1 90 ? 24.474 42.804 3.689 1.00 65.50 90 GLU A N 1
ATOM 701 C CA . GLU A 1 90 ? 24.290 42.183 5.003 1.00 65.50 90 GLU A CA 1
ATOM 702 C C . GLU A 1 90 ? 22.792 42.044 5.320 1.00 65.50 90 GLU A C 1
ATOM 704 O O . GLU A 1 90 ? 22.056 43.023 5.479 1.00 65.50 90 GLU A O 1
ATOM 709 N N . ILE A 1 91 ? 22.327 40.802 5.443 1.00 60.41 91 ILE A N 1
ATOM 710 C CA . ILE A 1 91 ? 21.019 40.499 6.018 1.00 60.41 91 ILE A CA 1
ATOM 711 C C . ILE A 1 91 ? 21.192 40.501 7.538 1.00 60.41 91 ILE A C 1
ATOM 713 O O . ILE A 1 91 ? 21.605 39.506 8.133 1.00 60.41 91 ILE A O 1
ATOM 717 N N . SER A 1 92 ? 20.859 41.621 8.183 1.00 57.31 92 SER A N 1
ATOM 718 C CA . SER A 1 92 ? 20.739 41.672 9.641 1.00 57.31 92 SER A CA 1
ATOM 719 C C . SER A 1 92 ? 19.479 40.914 10.065 1.00 57.31 92 SER A C 1
ATOM 721 O O . SER A 1 92 ? 18.361 41.422 9.979 1.00 57.31 92 SER A O 1
ATOM 723 N N . ILE A 1 93 ? 19.651 39.664 10.492 1.00 58.91 93 ILE A N 1
ATOM 724 C CA . ILE A 1 93 ? 18.600 38.903 11.164 1.00 58.91 93 ILE A CA 1
ATOM 725 C C . ILE A 1 93 ? 18.678 39.268 12.646 1.00 58.91 93 ILE A C 1
ATOM 727 O O . ILE A 1 93 ? 19.506 38.737 13.384 1.00 58.91 93 ILE A O 1
ATOM 731 N N . SER A 1 94 ? 17.818 40.179 13.101 1.00 55.12 94 SER A N 1
ATOM 732 C CA . SER A 1 94 ? 17.574 40.343 14.533 1.00 55.12 94 SER A CA 1
ATOM 733 C C . SER A 1 94 ? 16.789 39.128 15.028 1.00 55.12 94 SER A C 1
ATOM 735 O O . SER A 1 94 ? 15.587 39.020 14.783 1.00 55.12 94 SER A O 1
ATOM 737 N N . ALA A 1 95 ? 17.467 38.205 15.706 1.00 56.25 95 ALA A N 1
ATOM 738 C CA . ALA A 1 95 ? 16.811 37.180 16.503 1.00 56.25 95 ALA A CA 1
ATOM 739 C C . ALA A 1 95 ? 16.114 37.863 17.690 1.00 56.25 95 ALA A C 1
ATOM 741 O O . ALA A 1 95 ? 16.764 38.421 18.572 1.00 56.25 95 ALA A O 1
ATOM 742 N N . SER A 1 96 ? 14.783 37.876 17.683 1.00 52.25 96 SER A N 1
ATOM 743 C CA . SER A 1 96 ? 13.999 38.139 18.885 1.00 52.25 96 SER A CA 1
ATOM 744 C C . SER A 1 96 ? 13.942 36.840 19.684 1.00 52.25 96 SER A C 1
ATOM 746 O O . SER A 1 96 ? 13.183 35.936 19.342 1.00 52.25 96 SER A O 1
ATOM 748 N N . ASP A 1 97 ? 14.791 36.740 20.705 1.00 55.31 97 ASP A N 1
ATOM 749 C CA . ASP A 1 97 ? 14.698 35.712 21.739 1.00 55.31 97 ASP A CA 1
ATOM 750 C C . ASP A 1 97 ? 13.446 35.987 22.585 1.00 55.31 97 ASP A C 1
ATOM 752 O O . ASP A 1 97 ? 13.457 36.832 23.479 1.00 55.31 97 ASP A O 1
ATOM 756 N N . ASP A 1 98 ? 12.346 35.300 22.276 1.00 58.09 98 ASP A N 1
ATOM 757 C CA . ASP A 1 98 ? 11.202 35.196 23.183 1.00 58.09 98 ASP A CA 1
ATOM 758 C C . ASP A 1 98 ? 11.478 34.038 24.155 1.00 58.09 98 ASP A C 1
ATOM 760 O O . ASP A 1 98 ? 11.474 32.857 23.790 1.00 58.09 98 ASP A O 1
ATOM 764 N N . GLU A 1 99 ? 11.794 34.400 25.397 1.00 49.69 99 GLU A N 1
ATOM 765 C CA . GLU A 1 99 ? 12.074 33.488 26.502 1.00 49.69 99 GLU A CA 1
ATOM 766 C C . GLU A 1 99 ? 10.872 32.571 26.789 1.00 49.69 99 GLU A C 1
ATOM 768 O O . GLU A 1 99 ? 9.792 33.012 27.184 1.00 49.69 99 GLU A O 1
ATOM 773 N N . TYR A 1 100 ? 11.072 31.256 26.675 1.00 61.38 100 TYR A N 1
ATOM 774 C CA . TYR A 1 100 ? 10.141 30.268 27.216 1.00 61.38 100 TYR A CA 1
ATOM 775 C C . TYR A 1 100 ? 10.442 30.025 28.701 1.00 61.38 100 TYR A C 1
ATOM 777 O O . TYR A 1 100 ? 11.431 29.376 29.044 1.00 61.38 100 TYR A O 1
ATOM 785 N N . VAL A 1 101 ? 9.563 30.508 29.584 1.00 59.28 101 VAL A N 1
ATOM 786 C CA . VAL A 1 101 ? 9.575 30.188 31.021 1.00 59.28 101 VAL A CA 1
ATOM 787 C C . VAL A 1 101 ? 8.482 29.147 31.309 1.00 59.28 101 VAL A C 1
ATOM 789 O O . VAL A 1 101 ? 7.298 29.491 31.270 1.00 59.28 101 VAL A O 1
ATOM 792 N N . PRO A 1 102 ? 8.819 27.875 31.595 1.00 66.38 102 PRO A N 1
ATOM 793 C CA . PRO A 1 102 ? 7.823 26.890 32.000 1.00 66.38 102 PRO A CA 1
ATOM 794 C C . PRO A 1 102 ? 7.367 27.130 33.447 1.00 66.38 102 PRO A C 1
ATOM 796 O O . PRO A 1 102 ? 8.186 27.369 34.335 1.00 66.38 102 PRO A O 1
ATOM 799 N N . SER A 1 103 ? 6.049 27.057 33.659 1.00 59.91 103 SER A N 1
ATOM 800 C CA . SER A 1 103 ? 5.395 26.984 34.978 1.00 59.91 103 SER A CA 1
ATOM 801 C C . SER A 1 103 ? 5.246 25.543 35.450 1.00 59.91 103 SER A C 1
ATOM 803 O O . SER A 1 103 ? 5.006 24.672 34.582 1.00 59.91 103 SER A O 1
#

Organism: NCBI:txid213953

pLDDT: mean 80.88, std 16.69, range [49.69, 96.75]

Foldseek 3Di:
DLVVQLVVQLVVPQPDDPPDPVSSVVSSVVSVVPDDPVNVVVVVVVVVVVVVVVVVVVVVVVVCVVVDDPDPPPPPPDDDPPPDDDDDPDDPDPDPPPDDDDD